Protein 5JNP (pdb70)

Radius of gyration: 18.2 Å; Cα contacts (8 Å, |Δi|>4): 96; chains: 2; bounding box: 48×37×48 Å

Nearest PDB structures (foldseek):
  5jnp-assembly1_A  TM=1.014E+00  e=9.992E-12  Oryza sativa Japonica Group
  8g2j-assembly1_D  TM=9.416E-01  e=2.778E-07  Populus tremula x P. tremuloides/Amanita muscaria mixed EST library
  6wlb-assembly1_B  TM=9.394E-01  e=7.219E-07  Populus tremula x Populus tremuloides
  7d5k-assembly1_A  TM=9.346E-01  e=1.087E-06  Gossypium hirsutum
  1zke-assembly2_F  TM=6.808E-01  e=4.106E+00  Helicobacter pylori 26695

B-factor: mean 86.03, std 19.47, range [50.65, 204.95]

Foldseek 3Di:
DDDPVLVVLVVVVCVLLVVLCVVFVQPPSDVVVRVVPPPPPPPPGDDPCNVVSVVCVVSVVVSVVVVVVVVVVPD/DDDPQLVVLVVVVCVLLVVLCVVFVQPPSDVVVRVVPPPPPPPPGDDPCNVVSVVCVVSVVVSVVVVVVVVVVPD

Organism: Oryza sativa subsp. japonica (NCBI:txid39947)

Sequence (150 aa):
ALTFDALAETSEFARKWVPFVKKYNIEPRAPEWYFSQKIDYLKDKVHPSFVKDRRAKREYEEFKVRINGLVAKAQALTFDALAETSEFARKWVPFVKKYNIEPRAPEWYFSQKIDYLKDKVHPSFVKDRRAKREYEEFKVRINGLVAKAQ

Solvent-accessible surface area: 10532 Å² total

Secondary structure (DSSP, 8-state):
---HHHHHHHHHHHHHHHHHHHHHT-SS--HHHHHH--S-TTTT---TTHHHHHH--HHHHHHHHHHHHHHTT--/---HHHHHHHHHHHHHHHHHHHHHT-SS-SHHHHHH--S-TTTT---TTHHHHHH--HHHHHHHHHHHHHHTT--

InterPro domains:
  IPR005150 Cellulose synthase [PF03552] (355-1075)
  IPR013083 Zinc finger, RING/FYVE/PHD-type [G3DSA:3.30.40.10] (2-93)
  IPR027934 Cellulose synthase, RING-type zinc finger [PF14569] (11-85)
  IPR029044 Nucleotide-diphospho-sugar transferases [G3DSA:3.90.550.10] (487-646)
  IPR029044 Nucleotide-diphospho-sugar transferases [SSF53448] (368-871)

Structure (mmCIF, N/CA/C/O backbone):
data_5JNP
#
_entry.id   5JNP
#
_cell.length_a   150.817
_cell.length_b   150.817
_cell.length_c   150.817
_cell.angle_alpha   90.000
_cell.angle_beta   90.000
_cell.angle_gamma   90.000
#
_symmetry.space_group_name_H-M   'F 2 3'
#
loop_
_entity.id
_entity.type
_entity.pdbx_description
1 polymer 'Probable cellulose synthase A catalytic subunit 8 [UDP-forming]'
2 non-polymer 'CITRATE ANION'
3 non-polymer GLYCEROL
4 non-polymer 'PHOSPHATE ION'
5 water water
#
loop_
_atom_site.group_PDB
_atom_site.id
_atom_site.type_symbol
_atom_site.label_atom_id
_atom_site.label_alt_id
_atom_site.label_comp_id
_atom_site.label_asym_id
_atom_site.label_entity_id
_atom_site.label_seq_id
_atom_site.pdbx_PDB_ins_code
_atom_site.Cartn_x
_atom_site.Cartn_y
_atom_site.Cartn_z
_atom_site.occupancy
_atom_site.B_iso_or_equiv
_atom_site.auth_seq_id
_atom_site.auth_comp_id
_atom_site.auth_asym_id
_atom_site.auth_atom_id
_atom_site.pdbx_PDB_model_num
ATOM 1 N N . ALA A 1 4 ? 29.474 58.098 78.566 1.00 116.02 399 ALA A N 1
ATOM 2 C CA . ALA A 1 4 ? 29.021 58.961 77.474 1.00 113.30 399 ALA A CA 1
ATOM 3 C C . ALA A 1 4 ? 29.947 60.160 77.262 1.00 126.01 399 ALA A C 1
ATOM 4 O O . ALA A 1 4 ? 29.572 61.152 76.623 1.00 112.21 399 ALA A O 1
ATOM 14 N N . LEU A 1 6 ? 32.350 60.641 75.338 1.00 125.38 401 LEU A N 1
ATOM 15 C CA . LEU A 1 6 ? 32.920 60.728 73.995 1.00 101.31 401 LEU A CA 1
ATOM 16 C C . LEU A 1 6 ? 32.646 62.155 73.533 1.00 105.26 401 LEU A C 1
ATOM 17 O O . LEU A 1 6 ? 31.494 62.580 73.397 1.00 111.57 401 LEU A O 1
ATOM 22 N N . THR A 1 7 ? 33.716 62.911 73.339 1.00 97.35 402 THR A N 1
ATOM 23 C CA . THR A 1 7 ? 33.673 64.240 72.764 1.00 76.13 402 THR A CA 1
ATOM 24 C C . THR A 1 7 ? 34.943 64.331 71.953 1.00 79.86 402 THR A C 1
ATOM 25 O O . THR A 1 7 ? 35.819 63.467 72.053 1.00 87.17 402 THR A O 1
ATOM 29 N N . PHE A 1 8 ? 35.062 65.383 71.152 1.00 71.28 403 PHE A N 1
ATOM 30 C CA . PHE A 1 8 ? 36.240 65.483 70.304 1.00 80.11 403 PHE A CA 1
ATOM 31 C C . PHE A 1 8 ? 37.510 65.529 71.142 1.00 78.18 403 PHE A C 1
ATOM 32 O O . PHE A 1 8 ? 38.509 64.885 70.804 1.00 82.05 403 PHE A O 1
ATOM 40 N N . ASP A 1 9 ? 37.486 66.257 72.256 1.00 91.11 404 ASP A N 1
ATOM 41 C CA . ASP A 1 9 ? 38.667 66.285 73.113 1.00 86.15 404 ASP A CA 1
ATOM 42 C C . ASP A 1 9 ? 38.865 64.949 73.829 1.00 82.18 404 ASP A C 1
ATOM 43 O O . ASP A 1 9 ? 39.983 64.421 73.844 1.00 71.75 404 ASP A O 1
ATOM 48 N N . ALA A 1 10 ? 37.789 64.367 74.387 1.00 65.48 405 ALA A N 1
ATOM 49 C CA . ALA A 1 10 ? 37.886 63.055 75.028 1.00 65.31 405 ALA A CA 1
ATOM 50 C C . ALA A 1 10 ? 38.407 61.984 74.080 1.00 81.49 405 ALA A C 1
ATOM 51 O O . ALA A 1 10 ? 39.175 61.105 74.490 1.00 78.88 405 ALA A O 1
ATOM 53 N N . LEU A 1 11 ? 37.984 62.021 72.817 1.00 81.21 406 LEU A N 1
ATOM 54 C CA . LEU A 1 11 ? 38.397 60.994 71.867 1.00 79.07 406 LEU A CA 1
ATOM 55 C C . LEU A 1 11 ? 39.862 61.142 71.504 1.00 79.36 406 LEU A C 1
ATOM 56 O O . LEU A 1 11 ? 40.608 60.155 71.438 1.00 69.71 406 LEU A O 1
ATOM 61 N N . ALA A 1 12 ? 40.275 62.368 71.199 1.00 76.53 407 ALA A N 1
ATOM 62 C CA . ALA A 1 12 ? 41.653 62.593 70.798 1.00 77.55 407 ALA A CA 1
ATOM 63 C C . ALA A 1 12 ? 42.609 62.281 71.942 1.00 80.53 407 ALA A C 1
ATOM 64 O O . ALA A 1 12 ? 43.710 61.769 71.707 1.00 69.73 407 ALA A O 1
ATOM 66 N N . GLU A 1 13 ? 42.206 62.583 73.189 1.00 69.08 408 GLU A N 1
ATOM 67 C CA . GLU A 1 13 ? 43.099 62.350 74.321 1.00 66.61 408 GLU A CA 1
ATOM 68 C C . GLU A 1 13 ? 43.215 60.864 74.600 1.00 73.74 408 GLU A C 1
ATOM 69 O O . GLU A 1 13 ? 44.334 60.335 74.725 1.00 74.66 408 GLU A O 1
ATOM 75 N N . THR A 1 14 ? 42.066 60.174 74.679 1.00 79.92 409 THR A N 1
ATOM 76 C CA . THR A 1 14 ? 42.068 58.722 74.810 1.00 72.26 409 THR A CA 1
ATOM 77 C C . THR A 1 14 ? 42.903 58.064 73.722 1.00 72.74 409 THR A C 1
ATOM 78 O O . THR A 1 14 ? 43.623 57.103 73.985 1.00 76.55 409 THR A O 1
ATOM 82 N N . SER A 1 15 ? 42.858 58.593 72.505 1.00 63.92 410 SER A N 1
ATOM 83 C CA . SER A 1 15 ? 43.621 57.985 71.421 1.00 70.55 410 SER A CA 1
ATOM 84 C C . SER A 1 15 ? 45.105 58.255 71.573 1.00 74.35 410 SER A C 1
ATOM 85 O O . SER A 1 15 ? 45.929 57.358 71.355 1.00 81.27 410 SER A O 1
ATOM 88 N N . GLU A 1 16 ? 45.474 59.497 71.898 1.00 72.87 411 GLU A N 1
ATOM 89 C CA . GLU A 1 16 ? 46.882 59.791 72.124 1.00 77.03 411 GLU A CA 1
ATOM 90 C C . GLU A 1 16 ? 47.431 58.952 73.271 1.00 69.22 411 GLU A C 1
ATOM 91 O O . GLU A 1 16 ? 48.563 58.466 73.195 1.00 69.78 411 GLU A O 1
ATOM 97 N N . PHE A 1 17 ? 46.636 58.722 74.313 1.00 53.44 412 PHE A N 1
ATOM 98 C CA . PHE A 1 17 ? 47.126 57.879 75.395 1.00 68.46 412 PHE A CA 1
ATOM 99 C C . PHE A 1 17 ? 47.203 56.425 74.959 1.00 78.51 412 PHE A C 1
ATOM 100 O O . PHE A 1 17 ? 48.236 55.765 75.157 1.00 71.78 412 PHE A O 1
ATOM 108 N N . ALA A 1 18 ? 46.122 55.898 74.357 1.00 62.19 413 ALA A N 1
ATOM 109 C CA . ALA A 1 18 ? 46.159 54.499 73.945 1.00 64.30 413 ALA A CA 1
ATOM 110 C C . ALA A 1 18 ? 47.329 54.236 73.011 1.00 65.04 413 ALA A C 1
ATOM 111 O O . ALA A 1 18 ? 47.913 53.150 73.061 1.00 80.72 413 ALA A O 1
ATOM 113 N N . ARG A 1 19 ? 47.741 55.229 72.215 1.00 58.98 414 ARG A N 1
ATOM 114 C CA . ARG A 1 19 ? 48.880 55.021 71.319 1.00 70.47 414 ARG A CA 1
ATOM 115 C C . ARG A 1 19 ? 50.223 54.925 72.051 1.00 79.73 414 ARG A C 1
ATOM 116 O O . ARG A 1 19 ? 51.219 54.529 71.432 1.00 71.37 414 ARG A O 1
ATOM 124 N N . LYS A 1 20 ? 50.287 55.305 73.333 1.00 75.41 415 LYS A N 1
ATOM 125 C CA . LYS A 1 20 ? 51.458 55.077 74.175 1.00 85.04 415 LYS A CA 1
ATOM 126 C C . LYS A 1 20 ? 51.326 53.801 74.994 1.00 73.49 415 LYS A C 1
ATOM 127 O O . LYS A 1 20 ? 52.266 52.998 75.062 1.00 66.55 415 LYS A O 1
ATOM 133 N N . TRP A 1 21 ? 50.148 53.607 75.599 1.00 68.03 416 TRP A N 1
ATOM 134 C CA . TRP A 1 21 ? 49.894 52.466 76.461 1.00 71.39 416 TRP A CA 1
ATOM 135 C C . TRP A 1 21 ? 49.949 51.154 75.689 1.00 84.47 416 TRP A C 1
ATOM 136 O O . TRP A 1 21 ? 50.571 50.185 76.149 1.00 72.03 416 TRP A O 1
ATOM 147 N N . VAL A 1 22 ? 49.284 51.099 74.526 1.00 77.95 417 VAL A N 1
ATOM 148 C CA . VAL A 1 22 ? 49.188 49.837 73.782 1.00 77.72 417 VAL A CA 1
ATOM 149 C C . VAL A 1 22 ? 50.556 49.294 73.393 1.00 70.29 417 VAL A C 1
ATOM 150 O O . VAL A 1 22 ? 50.859 48.141 73.742 1.00 70.12 417 VAL A O 1
ATOM 154 N N . PRO A 1 23 ? 51.433 50.049 72.718 1.00 68.64 418 PRO A N 1
ATOM 155 C CA . PRO A 1 23 ? 52.805 49.543 72.516 1.00 70.43 418 PRO A CA 1
ATOM 156 C C . PRO A 1 23 ? 53.447 49.113 73.832 1.00 82.47 418 PRO A C 1
ATOM 157 O O . PRO A 1 23 ? 54.003 48.008 73.917 1.00 78.34 418 PRO A O 1
ATOM 161 N N . PHE A 1 24 ? 53.350 49.953 74.873 1.00 80.03 419 PHE A N 1
ATOM 162 C CA . PHE A 1 24 ? 53.973 49.641 76.158 1.00 77.06 419 PHE A CA 1
ATOM 163 C C . PHE A 1 24 ? 53.572 48.262 76.673 1.00 75.83 419 PHE A C 1
ATOM 164 O O . PHE A 1 24 ? 54.434 47.448 77.042 1.00 69.38 419 PHE A O 1
ATOM 172 N N . VAL A 1 25 ? 52.265 47.984 76.680 1.00 65.55 420 VAL A N 1
ATOM 173 C CA . VAL A 1 25 ? 51.744 46.696 77.125 1.00 73.97 420 VAL A CA 1
ATOM 174 C C . VAL A 1 25 ? 52.348 45.555 76.306 1.00 84.01 420 VAL A C 1
ATOM 175 O O . VAL A 1 25 ? 52.874 44.586 76.863 1.00 75.58 420 VAL A O 1
ATOM 179 N N . LYS A 1 26 ? 52.338 45.675 74.973 1.00 74.76 421 LYS A N 1
ATOM 180 C CA . LYS A 1 26 ? 52.904 44.613 74.141 1.00 77.62 421 LYS A CA 1
ATOM 181 C C . LYS A 1 26 ? 54.393 44.407 74.418 1.00 78.87 421 LYS A C 1
ATOM 182 O O . LYS A 1 26 ? 54.856 43.270 74.552 1.00 88.03 421 LYS A O 1
ATOM 188 N N . LYS A 1 27 ? 55.158 45.492 74.509 1.00 75.36 422 LYS A N 1
ATOM 189 C CA . LYS A 1 27 ? 56.607 45.363 74.618 1.00 71.48 422 LYS A CA 1
ATOM 190 C C . LYS A 1 27 ? 57.006 44.630 75.892 1.00 79.56 422 LYS A C 1
ATOM 191 O O . LYS A 1 27 ? 57.908 43.793 75.868 1.00 77.57 422 LYS A O 1
ATOM 197 N N . TYR A 1 28 ? 56.356 44.930 77.013 1.00 82.69 423 TYR A N 1
ATOM 198 C CA . TYR A 1 28 ? 56.732 44.345 78.293 1.00 74.07 423 TYR A CA 1
ATOM 199 C C . TYR A 1 28 ? 55.719 43.332 78.801 1.00 81.54 423 TYR A C 1
ATOM 200 O O . TYR A 1 28 ? 55.805 42.906 79.963 1.00 87.26 423 TYR A O 1
ATOM 209 N N . ASN A 1 29 ? 54.774 42.932 77.956 1.00 81.00 424 ASN A N 1
ATOM 210 C CA . ASN A 1 29 ? 53.813 41.887 78.285 1.00 81.60 424 ASN A CA 1
ATOM 211 C C . ASN A 1 29 ? 53.171 42.171 79.646 1.00 80.35 424 ASN A C 1
ATOM 212 O O . ASN A 1 29 ? 53.169 41.350 80.565 1.00 88.42 424 ASN A O 1
ATOM 217 N N . ILE A 1 30 ? 52.607 43.378 79.747 1.00 73.04 425 ILE A N 1
ATOM 218 C CA . ILE A 1 30 ? 52.021 43.874 80.985 1.00 84.14 425 ILE A CA 1
ATOM 219 C C . ILE A 1 30 ? 50.735 43.121 81.303 1.00 81.95 425 ILE A C 1
ATOM 220 O O . ILE A 1 30 ? 49.900 42.875 80.428 1.00 84.95 425 ILE A O 1
ATOM 225 N N . GLU A 1 31 ? 50.574 42.766 82.571 1.00 85.64 426 GLU A N 1
ATOM 226 C CA . GLU A 1 31 ? 49.430 42.022 83.077 1.00 77.64 426 GLU A CA 1
ATOM 227 C C . GLU A 1 31 ? 48.970 42.714 84.377 1.00 81.80 426 GLU A C 1
ATOM 228 O O . GLU A 1 31 ? 49.791 43.040 85.230 1.00 80.93 426 GLU A O 1
ATOM 234 N N . PRO A 1 32 ? 47.669 43.031 84.501 1.00 83.81 427 PRO A N 1
ATOM 235 C CA . PRO A 1 32 ? 46.702 43.025 83.399 1.00 92.26 427 PRO A CA 1
ATOM 236 C C . PRO A 1 32 ? 46.895 44.209 82.465 1.00 87.12 427 PRO A C 1
ATOM 237 O O . PRO A 1 32 ? 47.682 45.109 82.764 1.00 86.90 427 PRO A O 1
ATOM 241 N N . ARG A 1 33 ? 46.168 44.211 81.352 1.00 82.18 428 ARG A N 1
ATOM 242 C CA . ARG A 1 33 ? 46.344 45.246 80.348 1.00 77.18 428 ARG A CA 1
ATOM 243 C C . ARG A 1 33 ? 45.610 46.558 80.681 1.00 81.55 428 ARG A C 1
ATOM 244 O O . ARG A 1 33 ? 45.948 47.597 80.102 1.00 83.02 428 ARG A O 1
ATOM 252 N N . ALA A 1 34 ? 44.657 46.565 81.619 1.00 68.30 429 ALA A N 1
ATOM 253 C CA . ALA A 1 34 ? 43.936 47.805 81.919 1.00 69.51 429 ALA A CA 1
ATOM 254 C C . ALA A 1 34 ? 44.793 48.704 82.806 1.00 88.56 429 ALA A C 1
ATOM 255 O O . ALA A 1 34 ? 45.244 48.264 83.870 1.00 85.33 429 ALA A O 1
ATOM 257 N N . PRO A 1 35 ? 45.019 49.968 82.423 1.00 85.97 430 PRO A N 1
ATOM 258 C CA . PRO A 1 35 ? 46.048 50.761 83.126 1.00 74.34 430 PRO A CA 1
ATOM 259 C C . PRO A 1 35 ? 45.660 51.116 84.544 1.00 87.46 430 PRO A C 1
ATOM 260 O O . PRO A 1 35 ? 46.532 51.187 85.419 1.00 90.43 430 PRO A O 1
ATOM 264 N N . GLU A 1 36 ? 44.373 51.335 84.806 1.00 87.97 431 GLU A N 1
ATOM 265 C CA . GLU A 1 36 ? 43.957 51.613 86.174 1.00 85.41 431 GLU A CA 1
ATOM 266 C C . GLU A 1 36 ? 44.245 50.426 87.082 1.00 93.74 431 GLU A C 1
ATOM 267 O O . GLU A 1 36 ? 44.866 50.584 88.136 1.00 96.86 431 GLU A O 1
ATOM 273 N N . TRP A 1 37 ? 43.799 49.221 86.689 1.00 89.46 432 TRP A N 1
ATOM 274 C CA . TRP A 1 37 ? 44.021 48.036 87.520 1.00 87.51 432 TRP A CA 1
ATOM 275 C C . TRP A 1 37 ? 45.512 47.734 87.679 1.00 94.03 432 TRP A C 1
ATOM 276 O O . TRP A 1 37 ? 45.947 47.357 88.771 1.00 94.87 432 TRP A O 1
ATOM 287 N N . TYR A 1 38 ? 46.307 47.939 86.624 1.00 82.58 433 TYR A N 1
ATOM 288 C CA . TYR A 1 38 ? 47.735 47.621 86.666 1.00 84.08 433 TYR A CA 1
ATOM 289 C C . TYR A 1 38 ? 48.491 48.482 87.682 1.00 94.20 433 TYR A C 1
ATOM 290 O O . TYR A 1 38 ? 49.174 47.958 88.573 1.00 96.24 433 TYR A O 1
ATOM 299 N N . PHE A 1 39 ? 48.422 49.812 87.542 1.00 81.29 434 PHE A N 1
ATOM 300 C CA . PHE A 1 39 ? 49.167 50.660 88.472 1.00 87.15 434 PHE A CA 1
ATOM 301 C C . PHE A 1 39 ? 48.601 50.574 89.886 1.00 95.44 434 PHE A C 1
ATOM 302 O O . PHE A 1 39 ? 49.350 50.724 90.859 1.00 102.20 434 PHE A O 1
ATOM 310 N N . SER A 1 40 ? 47.307 50.266 90.023 1.00 97.79 435 SER A N 1
ATOM 311 C CA . SER A 1 40 ? 46.696 50.188 91.347 1.00 104.58 435 SER A CA 1
ATOM 312 C C . SER A 1 40 ? 47.035 48.901 92.081 1.00 108.80 435 SER A C 1
ATOM 313 O O . SER A 1 40 ? 47.107 48.886 93.317 1.00 106.37 435 SER A O 1
ATOM 316 N N . GLN A 1 41 ? 47.250 47.811 91.346 1.00 112.59 436 GLN A N 1
ATOM 317 C CA . GLN A 1 41 ? 47.749 46.603 91.981 1.00 103.36 436 GLN A CA 1
ATOM 318 C C . GLN A 1 41 ? 49.213 46.899 92.299 1.00 117.97 436 GLN A C 1
ATOM 319 O O . GLN A 1 41 ? 50.080 46.981 91.421 1.00 115.93 436 GLN A O 1
ATOM 325 N N . LYS A 1 42 ? 49.471 47.185 93.569 1.00 123.80 437 LYS A N 1
ATOM 326 C CA . LYS A 1 42 ? 50.826 47.413 94.023 1.00 123.54 437 LYS A CA 1
ATOM 327 C C . LYS A 1 42 ? 51.493 46.103 94.445 1.00 135.60 437 LYS A C 1
ATOM 328 O O . LYS A 1 42 ? 52.484 46.136 95.186 1.00 140.12 437 LYS A O 1
ATOM 334 N N . ILE A 1 43 ? 50.965 44.961 93.971 1.00 131.82 438 ILE A N 1
ATOM 335 C CA . ILE A 1 43 ? 51.652 43.671 94.007 1.00 124.17 438 ILE A CA 1
ATOM 336 C C . ILE A 1 43 ? 52.964 43.962 93.289 1.00 132.90 438 ILE A C 1
ATOM 337 O O . ILE A 1 43 ? 52.956 44.454 92.154 1.00 134.90 438 ILE A O 1
ATOM 342 N N . ASP A 1 44 ? 54.096 43.658 93.923 1.00 134.51 439 ASP A N 1
ATOM 343 C CA . ASP A 1 44 ? 55.381 44.163 93.450 1.00 139.36 439 ASP A CA 1
ATOM 344 C C . ASP A 1 44 ? 55.701 43.514 92.103 1.00 124.35 439 ASP A C 1
ATOM 345 O O . ASP A 1 44 ? 55.951 42.311 91.978 1.00 113.71 439 ASP A O 1
ATOM 350 N N . TYR A 1 45 ? 55.687 44.396 91.102 1.00 107.55 440 TYR A N 1
ATOM 351 C CA . TYR A 1 45 ? 55.597 44.287 89.650 1.00 99.83 440 TYR A CA 1
ATOM 352 C C . TYR A 1 45 ? 56.908 44.073 88.935 1.00 101.34 440 TYR A C 1
ATOM 353 O O . TYR A 1 45 ? 56.971 44.334 87.722 1.00 85.16 440 TYR A O 1
ATOM 362 N N . LEU A 1 46 ? 57.988 43.724 89.607 1.00 100.73 441 LEU A N 1
ATOM 363 C CA . LEU A 1 46 ? 59.226 43.524 88.856 1.00 83.23 441 LEU A CA 1
ATOM 364 C C . LEU A 1 46 ? 59.442 42.076 88.451 1.00 83.14 441 LEU A C 1
ATOM 365 O O . LEU A 1 46 ? 60.293 41.817 87.601 1.00 86.81 441 LEU A O 1
ATOM 370 N N . LYS A 1 47 ? 58.674 41.143 89.018 1.00 89.05 442 LYS A N 1
ATOM 371 C CA . LYS A 1 47 ? 58.863 39.731 88.720 1.00 97.04 442 LYS A CA 1
ATOM 372 C C . LYS A 1 47 ? 58.766 39.495 87.220 1.00 96.69 442 LYS A C 1
ATOM 373 O O . LYS A 1 47 ? 57.882 40.036 86.548 1.00 95.52 442 LYS A O 1
ATOM 379 N N . ASP A 1 48 ? 59.713 38.726 86.698 1.00 103.88 443 ASP A N 1
ATOM 380 C CA . ASP A 1 48 ? 59.711 38.237 85.330 1.00 94.34 443 ASP A CA 1
ATOM 381 C C . ASP A 1 48 ? 59.903 39.344 84.301 1.00 95.13 443 ASP A C 1
ATOM 382 O O . ASP A 1 48 ? 59.690 39.099 83.108 1.00 102.97 443 ASP A O 1
ATOM 387 N N . LYS A 1 49 ? 60.303 40.552 84.703 1.00 87.94 444 LYS A N 1
ATOM 388 C CA . LYS A 1 49 ? 60.634 41.593 83.733 1.00 86.31 444 LYS A CA 1
ATOM 389 C C . LYS A 1 49 ? 62.150 41.684 83.597 1.00 80.20 444 LYS A C 1
ATOM 390 O O . LYS A 1 49 ? 62.867 41.751 84.602 1.00 85.52 444 LYS A O 1
ATOM 396 N N . VAL A 1 50 ? 62.631 41.678 82.354 1.00 65.38 445 VAL A N 1
ATOM 397 C CA . VAL A 1 50 ? 64.053 41.496 82.084 1.00 68.46 445 VAL A CA 1
ATOM 398 C C . VAL A 1 50 ? 64.590 42.592 81.179 1.00 78.99 445 VAL A C 1
ATOM 399 O O . VAL A 1 50 ? 65.806 42.733 80.997 1.00 72.22 445 VAL A O 1
ATOM 403 N N . HIS A 1 51 ? 63.696 43.357 80.589 1.00 70.76 446 HIS A N 1
ATOM 404 C CA . HIS A 1 51 ? 64.223 44.304 79.618 1.00 71.90 446 HIS A CA 1
ATOM 405 C C . HIS A 1 51 ? 64.847 45.500 80.343 1.00 74.81 446 HIS A C 1
ATOM 406 O O . HIS A 1 51 ? 64.309 45.969 81.351 1.00 73.27 446 HIS A O 1
ATOM 413 N N . PRO A 1 52 ? 66.001 45.983 79.870 1.00 74.23 447 PRO A N 1
ATOM 414 C CA . PRO A 1 52 ? 66.702 47.082 80.559 1.00 79.37 447 PRO A CA 1
ATOM 415 C C . PRO A 1 52 ? 66.035 48.448 80.449 1.00 85.04 447 PRO A C 1
ATOM 416 O O . PRO A 1 52 ? 66.405 49.356 81.208 1.00 84.63 447 PRO A O 1
ATOM 420 N N . SER A 1 53 ? 65.107 48.657 79.523 1.00 81.36 448 SER A N 1
ATOM 421 C CA . SER A 1 53 ? 64.429 49.938 79.452 1.00 75.46 448 SER A CA 1
ATOM 422 C C . SER A 1 53 ? 63.157 49.962 80.281 1.00 74.81 448 SER A C 1
ATOM 423 O O . SER A 1 53 ? 62.480 50.990 80.321 1.00 82.32 448 SER A O 1
ATOM 426 N N . PHE A 1 54 ? 62.852 48.874 80.992 1.00 63.90 449 PHE A N 1
ATOM 427 C CA . PHE A 1 54 ? 61.536 48.744 81.600 1.00 72.36 449 PHE A CA 1
ATOM 428 C C . PHE A 1 54 ? 61.330 49.723 82.743 1.00 76.09 449 PHE A C 1
ATOM 429 O O . PHE A 1 54 ? 60.270 50.357 82.839 1.00 80.19 449 PHE A O 1
ATOM 437 N N . VAL A 1 55 ? 62.307 49.838 83.646 1.00 72.03 450 VAL A N 1
ATOM 438 C CA . VAL A 1 55 ? 62.070 50.637 84.846 1.00 76.63 450 VAL A CA 1
ATOM 439 C C . VAL A 1 55 ? 61.858 52.089 84.466 1.00 59.71 450 VAL A C 1
ATOM 440 O O . VAL A 1 55 ? 60.909 52.735 84.918 1.00 68.92 450 VAL A O 1
ATOM 444 N N . LYS A 1 56 ? 62.718 52.609 83.610 1.00 66.49 451 LYS A N 1
ATOM 445 C CA . LYS A 1 56 ? 62.566 53.973 83.135 1.00 71.02 451 LYS A CA 1
ATOM 446 C C . LYS A 1 56 ? 61.252 54.151 82.373 1.00 86.19 451 LYS A C 1
ATOM 447 O O . LYS A 1 56 ? 60.535 55.141 82.587 1.00 73.21 451 LYS A O 1
ATOM 453 N N . ASP A 1 57 ? 60.909 53.200 81.488 1.00 78.32 452 ASP A N 1
ATOM 454 C CA . ASP A 1 57 ? 59.691 53.358 80.701 1.00 67.60 452 ASP A CA 1
ATOM 455 C C . ASP A 1 57 ? 58.454 53.238 81.570 1.00 68.16 452 ASP A C 1
ATOM 456 O O . ASP A 1 57 ? 57.482 53.974 81.360 1.00 69.85 452 ASP A O 1
ATOM 461 N N . ARG A 1 58 ? 58.469 52.350 82.559 1.00 69.72 453 ARG A N 1
ATOM 462 C CA . ARG A 1 58 ? 57.303 52.257 83.420 1.00 68.33 453 ARG A CA 1
ATOM 463 C C . ARG A 1 58 ? 57.102 53.536 84.218 1.00 72.49 453 ARG A C 1
ATOM 464 O O . ARG A 1 58 ? 55.964 53.919 84.498 1.00 71.02 453 ARG A O 1
ATOM 472 N N . ARG A 1 59 ? 58.181 54.214 84.598 1.00 71.29 454 ARG A N 1
ATOM 473 C CA . ARG A 1 59 ? 58.013 55.414 85.411 1.00 73.47 454 ARG A CA 1
ATOM 474 C C . ARG A 1 59 ? 57.468 56.562 84.574 1.00 69.23 454 ARG A C 1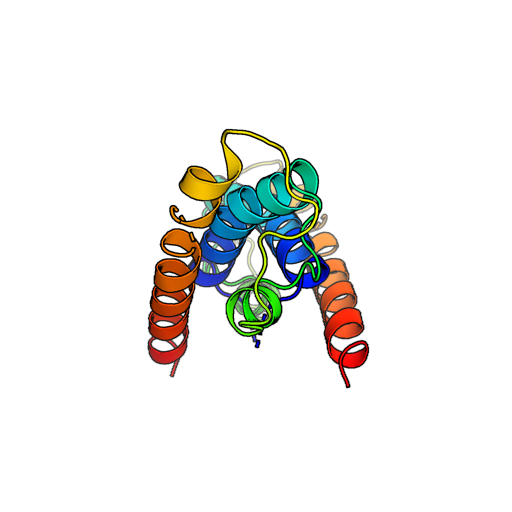
ATOM 475 O O . ARG A 1 59 ? 56.540 57.258 85.007 1.00 71.04 454 ARG A O 1
ATOM 483 N N . ALA A 1 60 ? 58.040 56.779 83.381 1.00 55.76 455 ALA A N 1
ATOM 484 C CA . ALA A 1 60 ? 57.437 57.691 82.409 1.00 71.12 455 ALA A CA 1
ATOM 485 C C 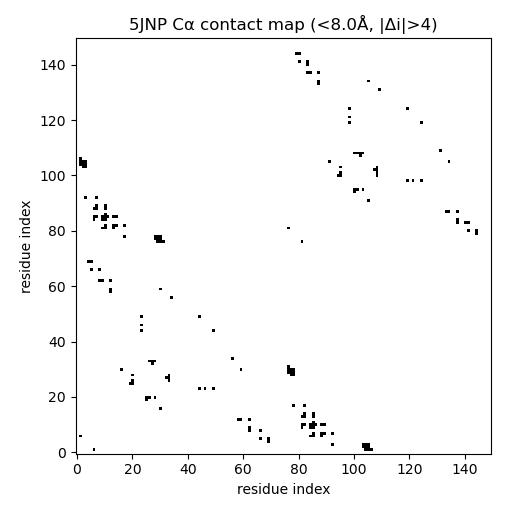. ALA A 1 60 ? 55.963 57.361 82.162 1.00 67.75 455 ALA A C 1
ATOM 486 O O . ALA A 1 60 ? 55.109 58.256 82.179 1.00 75.91 455 ALA A O 1
ATOM 496 N N . LYS A 1 62 ? 53.727 55.778 83.948 1.00 72.19 457 LYS 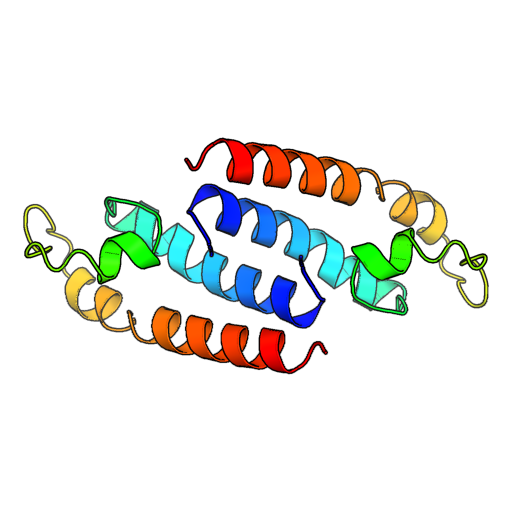A N 1
ATOM 497 C CA . LYS A 1 62 ? 52.855 56.104 85.075 1.00 64.76 457 LYS A CA 1
ATOM 498 C C . LYS A 1 62 ? 52.545 57.601 85.104 1.00 67.69 457 LYS A C 1
ATOM 499 O O . LYS A 1 62 ? 51.410 58.011 85.370 1.00 69.07 457 LYS A O 1
ATOM 505 N N . ARG A 1 63 ? 53.542 58.431 84.817 1.00 77.30 458 ARG A N 1
ATOM 506 C CA . ARG A 1 63 ? 53.302 59.866 84.763 1.00 74.69 458 ARG A CA 1
ATOM 507 C C . ARG A 1 63 ? 52.359 60.222 83.618 1.00 72.82 458 ARG A C 1
ATOM 508 O O . ARG A 1 63 ? 51.426 61.007 83.814 1.00 72.67 458 ARG A O 1
ATOM 516 N N . GLU A 1 64 ? 52.537 59.604 82.435 1.00 78.37 459 GLU A N 1
ATOM 517 C CA . GLU A 1 64 ? 51.614 59.870 81.325 1.00 69.08 459 GLU A CA 1
ATOM 518 C C . GLU A 1 64 ? 50.192 59.425 81.652 1.00 62.54 459 GLU A C 1
ATOM 519 O O . GLU A 1 64 ? 49.224 60.119 81.325 1.00 81.30 459 GLU A O 1
ATOM 525 N N . TYR A 1 65 ? 50.038 58.275 82.295 1.00 58.82 460 TYR A N 1
ATOM 526 C CA . TYR A 1 65 ? 48.702 57.838 82.660 1.00 59.73 460 TYR A CA 1
ATOM 527 C C . TYR A 1 65 ? 48.063 58.797 83.645 1.00 78.47 460 TYR A C 1
ATOM 528 O O . TYR A 1 65 ? 46.890 59.171 83.497 1.00 72.32 460 TYR A O 1
ATOM 537 N N . GLU A 1 66 ? 48.818 59.172 84.686 1.00 78.35 461 GLU A N 1
ATOM 538 C CA . GLU A 1 66 ? 48.259 60.013 85.736 1.00 75.79 461 GLU A CA 1
ATOM 539 C C . GLU A 1 66 ? 47.821 61.355 85.173 1.00 66.30 461 GLU A C 1
ATOM 540 O O . GLU A 1 66 ? 46.762 61.879 85.541 1.00 67.07 461 GLU A O 1
ATOM 546 N N . GLU A 1 67 ? 48.613 61.913 84.258 1.00 69.13 462 GLU A N 1
ATOM 547 C CA . GLU A 1 67 ? 48.256 63.183 83.651 1.00 66.60 462 GLU A CA 1
ATOM 548 C C . GLU A 1 67 ? 47.074 63.028 82.716 1.00 75.49 462 GLU A C 1
ATOM 549 O O . GLU A 1 67 ? 46.213 63.913 82.650 1.00 84.58 462 GLU A O 1
ATOM 555 N N . PHE A 1 68 ? 47.012 61.906 81.999 1.00 75.50 463 PHE A N 1
ATOM 556 C CA . PHE A 1 68 ? 45.862 61.623 81.155 1.00 78.44 463 PHE A CA 1
ATOM 557 C C . PHE A 1 68 ? 44.586 61.566 81.980 1.00 76.04 463 PHE A C 1
ATOM 558 O O . PHE A 1 68 ? 43.585 62.213 81.650 1.00 75.93 463 PHE A O 1
ATOM 566 N N . LYS A 1 69 ? 44.625 60.836 83.088 1.00 76.33 464 LYS A N 1
ATOM 567 C CA . LYS A 1 69 ? 43.474 60.713 83.969 1.00 71.90 464 LYS A CA 1
ATOM 568 C C . LYS A 1 69 ? 42.989 62.077 84.468 1.00 84.37 464 LYS A C 1
ATOM 569 O O . LYS A 1 69 ? 41.785 62.275 84.666 1.00 80.22 464 LYS A O 1
ATOM 575 N N . VAL A 1 70 ? 43.908 63.025 84.678 1.00 75.61 465 VAL A N 1
ATOM 576 C CA . VAL A 1 70 ? 43.520 64.367 85.097 1.00 78.55 465 VAL A CA 1
ATOM 577 C C . VAL A 1 70 ? 42.881 65.136 83.946 1.00 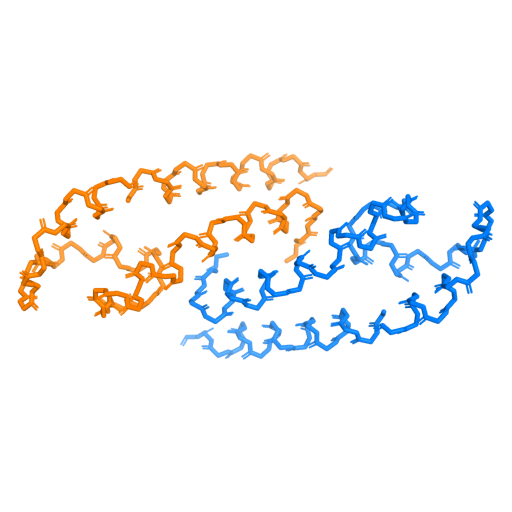81.70 465 VAL A C 1
ATOM 578 O O . VAL A 1 70 ? 41.863 65.818 84.140 1.00 74.78 465 VAL A O 1
ATOM 582 N N . ARG A 1 71 ? 43.476 65.072 82.745 1.00 79.29 466 ARG A N 1
ATOM 583 C CA . ARG A 1 71 ? 42.891 65.762 81.598 1.00 77.23 466 ARG A CA 1
ATOM 584 C C . ARG A 1 71 ? 41.486 65.261 81.322 1.00 71.86 466 ARG A C 1
ATOM 585 O O . ARG A 1 71 ? 40.599 66.038 80.961 1.00 91.37 466 ARG A O 1
ATOM 593 N N . ILE A 1 72 ? 41.259 63.971 81.518 1.00 73.29 467 ILE A N 1
ATOM 594 C CA . ILE A 1 72 ? 39.922 63.429 81.358 1.00 78.09 467 ILE A CA 1
ATOM 595 C C . ILE A 1 72 ? 39.002 63.977 82.435 1.00 86.21 467 ILE A C 1
ATOM 596 O O . ILE A 1 72 ? 37.881 64.408 82.143 1.00 90.91 467 ILE A O 1
ATOM 601 N N . ASN A 1 73 ? 39.461 63.993 83.693 1.00 83.40 468 ASN A N 1
ATOM 602 C CA . ASN A 1 73 ? 38.634 64.556 84.759 1.00 81.40 468 ASN A CA 1
ATOM 603 C C . ASN A 1 73 ? 38.179 65.971 84.411 1.00 86.62 468 ASN A C 1
ATOM 604 O O . ASN A 1 73 ? 37.009 66.322 84.609 1.00 89.73 468 ASN A O 1
ATOM 609 N N . GLY A 1 74 ? 39.076 66.778 83.847 1.00 77.67 469 GLY A N 1
ATOM 610 C CA . GLY A 1 74 ? 38.752 68.131 83.444 1.00 84.09 469 GLY A CA 1
ATOM 611 C C . GLY A 1 74 ? 37.883 68.233 82.209 1.00 96.76 469 GLY A C 1
ATOM 612 O O . GLY A 1 74 ? 37.351 69.315 81.940 1.00 98.95 469 GLY A O 1
ATOM 613 N N . LEU A 1 75 ? 37.741 67.148 81.446 1.00 97.13 470 LEU A N 1
ATOM 614 C CA . LEU A 1 75 ? 36.759 67.114 80.365 1.00 97.28 470 LEU A CA 1
ATOM 615 C C . LEU A 1 75 ? 35.388 66.661 80.845 1.00 92.50 470 LEU A C 1
ATOM 616 O O . LEU A 1 75 ? 34.376 67.109 80.294 1.00 98.82 470 LEU A O 1
ATOM 621 N N . VAL A 1 76 ? 35.328 65.792 81.860 1.00 90.74 471 VAL A N 1
ATOM 622 C CA . VAL A 1 76 ? 34.042 65.434 82.454 1.00 99.48 471 VAL A CA 1
ATOM 623 C C . VAL A 1 76 ? 33.414 66.642 83.138 1.00 103.68 471 VAL A C 1
ATOM 624 O O . VAL A 1 76 ? 32.224 66.928 82.965 1.00 114.07 471 VAL A O 1
ATOM 628 N N . ALA A 1 77 ? 34.200 67.361 83.939 1.00 104.69 472 ALA A N 1
ATOM 629 C CA . ALA A 1 77 ? 33.670 68.541 84.606 1.00 108.20 472 ALA A CA 1
ATOM 630 C C . ALA A 1 77 ? 33.366 69.695 83.656 1.00 110.56 472 ALA A C 1
ATOM 631 O O . ALA A 1 77 ? 32.631 70.611 84.037 1.00 118.90 472 ALA A O 1
ATOM 633 N N . LYS A 1 78 ? 33.909 69.676 82.429 1.00 110.34 473 LYS A N 1
ATOM 634 C CA . LYS A 1 78 ? 33.593 70.673 81.407 1.00 104.18 473 LYS A CA 1
ATOM 635 C C . LYS A 1 78 ? 32.458 70.183 80.515 1.00 116.65 473 LYS A C 1
ATOM 636 O O . LYS A 1 78 ? 32.389 70.551 79.332 1.00 116.40 473 LYS A O 1
ATOM 642 N N . ALA A 1 79 ? 31.577 69.341 81.050 1.00 117.12 474 ALA A N 1
ATOM 643 C CA . ALA A 1 79 ? 30.377 68.882 80.355 1.00 111.95 474 ALA A CA 1
ATOM 644 C C . ALA A 1 79 ? 29.348 68.878 81.485 1.00 113.79 474 ALA A C 1
ATOM 645 O O . ALA A 1 79 ? 29.382 68.012 82.366 1.00 112.87 474 ALA A O 1
ATOM 647 N N . GLN A 1 80 ? 28.462 69.872 81.472 1.00 123.66 475 GLN A N 1
ATOM 648 C CA . GLN A 1 80 ? 27.387 69.995 82.459 1.00 129.02 475 GLN A CA 1
ATOM 649 C C . GLN A 1 80 ? 26.184 70.700 81.817 1.00 131.51 475 GLN A C 1
ATOM 650 O O . GLN A 1 80 ? 26.129 71.931 81.731 1.00 121.42 475 GLN A O 1
ATOM 656 N N . ALA B 1 4 ? 35.259 55.344 83.458 1.00 111.72 399 ALA B N 1
ATOM 657 C CA . ALA B 1 4 ? 35.605 54.122 84.188 1.00 110.44 399 ALA B CA 1
ATOM 658 C C . ALA B 1 4 ? 35.804 52.931 83.246 1.00 123.51 399 ALA B C 1
ATOM 659 O O . ALA B 1 4 ? 36.443 51.933 83.616 1.00 111.46 399 ALA B O 1
ATOM 669 N N . LEU B 1 6 ? 37.720 52.427 80.804 1.00 124.52 401 LEU B N 1
ATOM 670 C CA . LEU B 1 6 ? 39.058 52.331 80.221 1.00 101.13 401 LEU B CA 1
ATOM 671 C C . LEU B 1 6 ? 39.528 50.907 80.492 1.00 105.33 401 LEU B C 1
ATOM 672 O O . LEU B 1 6 ? 39.706 50.496 81.642 1.00 112.23 401 LEU B O 1
ATOM 677 N N . THR B 1 7 ? 39.688 50.137 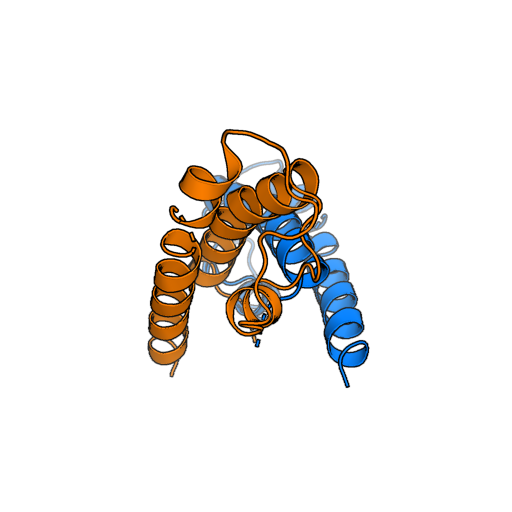79.426 1.00 93.13 402 THR B N 1
ATOM 678 C CA . THR B 1 7 ? 40.287 48.818 79.472 1.00 77.27 402 THR B CA 1
ATOM 679 C C . THR B 1 7 ? 41.127 48.752 78.218 1.00 78.12 402 THR B C 1
ATOM 680 O O . THR B 1 7 ? 41.043 49.633 77.360 1.00 85.57 402 THR B O 1
ATOM 684 N N . PHE B 1 8 ? 41.939 47.706 78.092 1.00 69.01 403 PHE B N 1
ATOM 685 C CA . PHE B 1 8 ? 42.786 47.624 76.911 1.00 79.00 403 PHE B CA 1
ATOM 686 C C . PHE B 1 8 ? 41.952 47.594 75.634 1.00 78.09 403 PHE B C 1
ATOM 687 O O . PHE B 1 8 ? 42.281 48.271 74.657 1.00 83.14 403 PHE B O 1
ATOM 695 N N . ASP B 1 9 ? 40.855 46.833 75.627 1.00 86.37 404 ASP B N 1
ATOM 696 C CA . ASP B 1 9 ? 39.998 46.816 74.444 1.00 84.53 404 ASP B CA 1
ATOM 697 C C . ASP B 1 9 ? 39.293 48.160 74.247 1.00 82.74 404 ASP B C 1
ATOM 698 O O . ASP B 1 9 ? 39.294 48.697 73.134 1.00 73.56 404 ASP B O 1
ATOM 703 N N . ALA B 1 10 ? 38.720 48.730 75.325 1.00 60.43 405 ALA B N 1
ATOM 704 C CA . ALA B 1 10 ? 38.085 50.045 75.250 1.00 65.47 405 ALA B CA 1
ATOM 705 C C . ALA B 1 10 ? 39.032 51.115 74.727 1.00 82.88 405 ALA B C 1
ATOM 706 O O . ALA B 1 10 ? 38.625 51.988 73.948 1.00 76.98 405 ALA B O 1
ATOM 708 N N . LEU B 1 11 ? 40.295 51.084 75.164 1.00 78.08 406 LEU B N 1
ATOM 709 C CA . LEU B 1 11 ? 41.245 52.109 74.745 1.00 76.57 406 LEU B CA 1
ATOM 710 C C . LEU B 1 11 ? 41.603 51.956 73.281 1.00 78.98 406 LEU B C 1
ATOM 711 O O . LEU B 1 11 ? 41.657 52.940 72.531 1.00 68.86 406 LEU B O 1
ATOM 716 N N . ALA B 1 12 ? 41.908 50.730 72.864 1.00 78.37 407 ALA B N 1
ATOM 717 C CA . ALA B 1 12 ? 42.341 50.540 71.489 1.00 76.19 407 ALA B CA 1
ATOM 718 C C . ALA B 1 12 ? 41.199 50.812 70.519 1.00 77.46 407 ALA B C 1
ATOM 719 O O . ALA B 1 12 ? 41.433 51.318 69.415 1.00 68.64 407 ALA B O 1
ATOM 721 N N . GLU B 1 13 ? 39.957 50.491 70.918 1.00 71.03 408 GLU B N 1
ATOM 722 C CA . GLU B 1 13 ? 38.824 50.722 70.027 1.00 66.80 408 GLU B CA 1
ATOM 723 C C . GLU B 1 13 ? 38.549 52.209 69.901 1.00 70.99 408 GLU B C 1
ATOM 724 O O . GLU B 1 13 ? 38.454 52.736 68.779 1.00 74.24 408 GLU B O 1
ATOM 730 N N . THR B 1 14 ? 38.432 52.904 71.046 1.00 80.35 409 THR B N 1
ATOM 731 C CA . THR B 1 14 ? 38.339 54.360 71.034 1.00 69.40 409 THR B CA 1
ATOM 732 C C . THR B 1 14 ? 39.447 54.987 70.208 1.00 72.07 409 THR B C 1
ATOM 733 O O . THR B 1 14 ? 39.194 55.892 69.412 1.00 69.78 409 THR B O 1
ATOM 737 N N . SER B 1 15 ? 40.678 54.512 70.358 1.00 65.19 410 SER B N 1
ATOM 738 C CA . SER B 1 15 ? 41.752 55.091 69.558 1.00 70.67 410 SER B CA 1
ATOM 739 C C . SER B 1 15 ? 41.521 54.843 68.080 1.00 67.78 410 SER B C 1
ATOM 740 O O . SER B 1 15 ? 41.707 55.750 67.259 1.00 82.42 410 SER B O 1
ATOM 743 N N . GLU B 1 16 ? 41.141 53.613 67.713 1.00 69.09 411 GLU B N 1
ATOM 744 C CA . GLU B 1 16 ? 40.930 53.313 66.302 1.00 72.67 411 GLU B CA 1
ATOM 745 C C . GLU B 1 16 ? 39.792 54.150 65.727 1.00 66.02 411 GLU B C 1
ATOM 746 O O . GLU B 1 16 ? 39.869 54.588 64.580 1.00 66.95 411 GLU B O 1
ATOM 752 N N . PHE B 1 17 ? 38.753 54.426 66.510 1.00 56.99 412 PHE B N 1
ATOM 753 C CA . PHE B 1 17 ? 37.696 55.276 65.977 1.00 67.43 412 PHE B CA 1
ATOM 754 C C . PHE B 1 17 ? 38.154 56.727 65.900 1.00 74.99 412 PHE B C 1
ATOM 755 O O . PHE B 1 17 ? 38.011 57.372 64.849 1.00 73.05 412 PHE B O 1
ATOM 763 N N . ALA B 1 18 ? 38.725 57.261 66.993 1.00 57.11 413 ALA B N 1
ATOM 764 C CA . ALA B 1 18 ? 39.192 58.644 66.964 1.00 61.14 413 ALA B CA 1
ATOM 765 C C . ALA B 1 18 ? 40.119 58.891 65.786 1.00 63.42 413 ALA B C 1
ATOM 766 O O . ALA B 1 18 ? 40.065 59.968 65.187 1.00 75.17 413 ALA B O 1
ATOM 768 N N . ARG B 1 19 ? 40.914 57.891 65.379 1.00 55.51 414 ARG B N 1
ATOM 769 C CA . ARG B 1 19 ? 41.800 58.087 64.228 1.00 65.98 414 ARG B CA 1
ATOM 770 C C . ARG B 1 19 ? 41.056 58.176 62.889 1.00 79.05 414 ARG B C 1
ATOM 771 O O . ARG B 1 19 ? 41.674 58.568 61.892 1.00 71.39 414 ARG B O 1
ATOM 779 N N . LYS B 1 20 ? 39.772 57.789 62.822 1.00 74.48 415 LYS B N 1
ATOM 780 C CA . LYS B 1 20 ? 38.946 58.019 61.635 1.00 82.05 415 LYS B CA 1
ATOM 781 C C . LYS B 1 20 ? 38.146 59.311 61.764 1.00 73.04 415 LYS B C 1
ATOM 782 O O . LYS B 1 20 ? 38.109 60.126 60.830 1.00 68.92 415 LYS B O 1
ATOM 788 N N . TRP B 1 21 ? 37.526 59.497 62.935 1.00 69.59 416 TRP B N 1
ATOM 789 C CA . TRP B 1 21 ? 36.674 60.646 63.200 1.00 66.49 416 TRP B CA 1
ATOM 790 C C . TRP B 1 21 ? 37.452 61.954 63.165 1.00 83.42 416 TRP B C 1
ATOM 791 O O . TRP B 1 21 ? 36.997 62.933 62.556 1.00 74.23 416 TRP B O 1
ATOM 802 N N . VAL B 1 22 ? 38.597 62.010 63.858 1.00 74.40 417 VAL B N 1
ATOM 803 C CA . VAL B 1 22 ? 39.342 63.271 63.959 1.00 77.40 417 VAL B CA 1
ATOM 804 C C . VAL B 1 22 ? 39.723 63.814 62.589 1.00 71.12 417 VAL B C 1
ATOM 805 O O . VAL B 1 22 ? 39.396 64.978 62.296 1.00 70.39 417 VAL B O 1
ATOM 809 N N . PRO B 1 23 ? 40.368 63.048 61.699 1.00 69.20 418 PRO B N 1
ATOM 810 C CA . PRO B 1 23 ? 40.551 63.550 60.323 1.00 71.62 418 PRO B CA 1
ATOM 811 C C . PRO B 1 23 ? 39.240 63.986 59.677 1.00 82.58 418 PRO B C 1
ATOM 812 O O . PRO B 1 23 ? 39.162 65.095 59.132 1.00 74.69 418 PRO B O 1
ATOM 816 N N . PHE B 1 24 ? 38.193 63.147 59.762 1.00 77.50 419 PHE B N 1
ATOM 817 C CA . PHE B 1 24 ? 36.918 63.460 59.121 1.00 76.44 419 PHE B CA 1
ATOM 818 C C . PHE B 1 24 ? 36.424 64.850 59.520 1.00 74.37 419 PHE B C 1
ATOM 819 O O . PHE B 1 24 ? 36.081 65.670 58.655 1.00 66.77 419 PHE B O 1
ATOM 827 N N . VAL B 1 25 ? 36.411 65.132 60.825 1.00 59.66 420 VAL B N 1
ATOM 828 C CA . VAL B 1 25 ? 36.010 66.440 61.330 1.00 70.38 420 VAL B CA 1
ATOM 829 C C . VAL B 1 25 ? 36.839 67.551 60.681 1.00 84.86 420 VAL B C 1
ATOM 830 O O . VAL B 1 25 ? 36.286 68.471 60.069 1.00 71.52 420 VAL B O 1
ATOM 834 N N . LYS B 1 26 ? 38.174 67.452 60.747 1.00 76.52 421 LYS B N 1
ATOM 835 C CA . LYS B 1 26 ? 39.006 68.519 60.188 1.00 81.84 421 LYS B CA 1
ATOM 836 C C . LYS B 1 26 ? 38.735 68.733 58.699 1.00 79.46 421 LYS B C 1
ATOM 837 O O . LYS B 1 26 ? 38.636 69.875 58.235 1.00 85.23 421 LYS B O 1
ATOM 843 N N . LYS B 1 27 ? 38.601 67.650 57.935 1.00 74.88 422 LYS B N 1
ATOM 844 C CA . LYS B 1 27 ? 38.485 67.790 56.487 1.00 74.04 422 LYS B CA 1
ATOM 845 C C . LYS B 1 27 ? 37.204 68.518 56.093 1.00 78.19 422 LYS B C 1
ATOM 846 O O . LYS B 1 27 ? 37.226 69.349 55.186 1.00 77.28 422 LYS B O 1
ATOM 852 N N . TYR B 1 28 ? 36.083 68.222 56.752 1.00 77.34 423 TYR B N 1
ATOM 853 C CA . TYR B 1 28 ? 34.792 68.795 56.381 1.00 74.54 423 TYR B CA 1
ATOM 854 C C . TYR B 1 28 ? 34.265 69.795 57.410 1.00 85.47 423 TYR B C 1
ATOM 855 O O . TYR B 1 28 ? 33.084 70.181 57.345 1.00 85.69 423 TYR B O 1
ATOM 864 N N . ASN B 1 29 ? 35.107 70.221 58.348 1.00 79.87 424 ASN B N 1
ATOM 865 C CA . ASN B 1 29 ? 34.767 71.255 59.322 1.00 79.12 424 ASN B CA 1
ATOM 866 C C . ASN B 1 29 ? 33.420 70.949 59.986 1.00 82.06 424 ASN B C 1
ATOM 867 O O . ASN B 1 29 ? 32.488 71.755 60.022 1.00 86.77 424 ASN B O 1
ATOM 872 N N . ILE B 1 30 ? 33.359 69.736 60.539 1.00 71.47 425 ILE B N 1
ATOM 873 C CA . ILE B 1 30 ? 32.136 69.198 61.126 1.00 83.87 425 ILE B CA 1
ATOM 874 C C . ILE B 1 30 ? 31.800 69.948 62.410 1.00 77.32 425 ILE B C 1
ATOM 875 O O . ILE B 1 30 ? 32.657 70.154 63.275 1.00 83.49 425 ILE B O 1
ATOM 880 N N . GLU B 1 31 ? 30.546 70.350 62.541 1.00 82.33 426 GLU B N 1
ATOM 881 C CA . GLU B 1 31 ? 30.045 71.077 63.694 1.00 75.42 426 GLU B CA 1
ATOM 882 C C . GLU B 1 31 ? 28.710 70.428 64.135 1.00 81.74 426 GLU B C 1
ATOM 883 O O . GLU B 1 31 ? 27.851 70.145 63.306 1.00 81.55 426 GLU B O 1
ATOM 889 N N . PRO B 1 32 ? 28.560 70.102 65.429 1.00 82.09 427 PRO B N 1
ATOM 890 C CA . PRO B 1 32 ? 29.650 70.090 66.401 1.00 91.17 427 PRO B CA 1
ATOM 891 C C . PRO B 1 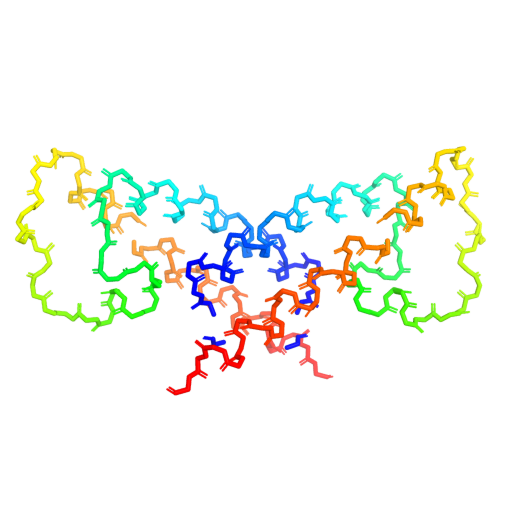32 ? 30.565 68.894 66.202 1.00 86.07 427 PRO B C 1
ATOM 892 O O . PRO B 1 32 ? 30.315 68.049 65.339 1.00 88.50 427 PRO B O 1
ATOM 896 N N . ARG B 1 33 ? 31.611 68.820 67.015 1.00 82.36 428 ARG B N 1
ATOM 897 C CA . ARG B 1 33 ? 32.636 67.806 66.835 1.00 80.13 428 ARG B CA 1
ATOM 898 C C . ARG B 1 33 ? 32.355 66.492 67.577 1.00 79.20 428 ARG B C 1
ATOM 899 O O . ARG B 1 33 ? 32.943 65.467 67.221 1.00 79.23 428 ARG B O 1
ATOM 907 N N . ALA B 1 34 ? 31.461 66.472 68.564 1.00 66.96 429 ALA B N 1
ATOM 908 C CA . ALA B 1 34 ? 31.159 65.217 69.244 1.00 69.84 429 ALA B CA 1
ATOM 909 C C . ALA B 1 34 ? 30.290 64.350 68.336 1.00 88.99 429 ALA B C 1
ATOM 910 O O . ALA B 1 34 ? 29.246 64.814 67.859 1.00 81.81 429 ALA B O 1
ATOM 912 N N . PRO B 1 35 ? 30.681 63.098 68.071 1.00 83.10 430 PRO B N 1
ATOM 913 C CA . PRO B 1 35 ? 29.977 62.323 67.035 1.00 72.76 430 PRO B CA 1
ATOM 914 C C . PRO B 1 35 ? 28.563 61.965 67.423 1.00 85.22 430 PRO B C 1
ATOM 915 O O . PRO B 1 35 ? 27.703 61.847 66.541 1.00 88.45 430 PRO B O 1
ATOM 919 N N . GLU B 1 36 ? 28.289 61.797 68.715 1.00 86.06 431 GLU B N 1
ATOM 920 C CA . GLU B 1 36 ? 26.918 61.549 69.134 1.00 82.15 431 GLU B CA 1
ATOM 921 C C . GLU B 1 36 ? 26.029 62.746 68.825 1.00 94.61 431 GLU B C 1
ATOM 922 O O . GLU B 1 36 ? 24.962 62.588 68.228 1.00 97.70 431 GLU B O 1
ATOM 928 N N . TRP B 1 37 ? 26.452 63.956 69.226 1.00 85.75 432 TRP B N 1
ATOM 929 C CA . TRP B 1 37 ? 25.627 65.143 68.983 1.00 83.60 432 TRP B CA 1
ATOM 930 C C . TRP B 1 37 ? 25.459 65.402 67.487 1.00 89.98 432 TRP B C 1
ATOM 931 O O . TRP B 1 37 ? 24.361 65.741 67.036 1.00 97.72 432 TRP B O 1
ATOM 942 N N . TYR B 1 38 ? 26.520 65.206 66.701 1.00 78.67 433 TYR B N 1
ATOM 943 C CA . TYR B 1 38 ? 26.481 65.497 65.269 1.00 86.30 433 TYR B CA 1
ATOM 944 C C . TYR B 1 38 ? 25.454 64.634 64.532 1.00 93.97 433 TYR B C 1
ATOM 945 O O . TYR B 1 38 ? 24.574 65.155 63.833 1.00 94.30 433 TYR B O 1
ATOM 954 N N . PHE B 1 39 ? 25.565 63.307 64.645 1.00 84.53 434 PHE B N 1
ATOM 955 C CA . PHE B 1 39 ? 24.634 62.463 63.899 1.00 87.40 434 PHE B CA 1
ATOM 956 C C . PHE B 1 39 ? 23.224 62.552 64.469 1.00 96.79 434 PHE B C 1
ATOM 957 O O . PHE B 1 39 ? 22.248 62.365 63.733 1.00 103.84 434 PHE B O 1
ATOM 965 N N . SER B 1 40 ? 23.090 62.868 65.762 1.00 96.90 435 SER B N 1
ATOM 966 C CA . SER B 1 40 ? 21.763 62.934 66.366 1.00 104.57 435 SER B CA 1
ATOM 967 C C . SER B 1 40 ? 21.022 64.216 66.023 1.00 108.68 435 SER B C 1
ATOM 968 O O . SER B 1 40 ? 19.788 64.229 65.955 1.00 109.16 435 SER B O 1
ATOM 971 N N . GLN B 1 41 ? 21.754 65.308 65.811 1.00 112.94 436 GLN B N 1
ATOM 972 C CA . GLN B 1 41 ? 21.117 66.513 65.312 1.00 103.45 436 GLN B CA 1
ATOM 973 C C . GLN B 1 41 ? 20.800 66.212 63.850 1.00 115.09 436 GLN B C 1
ATOM 974 O O . GLN B 1 41 ? 21.678 66.138 62.983 1.00 115.73 436 GLN B O 1
ATOM 980 N N . LYS B 1 42 ? 19.531 65.916 63.593 1.00 120.71 437 LYS B N 1
ATOM 981 C CA . LYS B 1 42 ? 19.082 65.688 62.234 1.00 120.23 437 LYS B CA 1
ATOM 982 C C . LYS B 1 42 ? 18.666 67.004 61.579 1.00 128.15 437 LYS B C 1
ATOM 983 O O . LYS B 1 42 ? 17.913 66.989 60.599 1.00 127.23 437 LYS B O 1
ATOM 989 N N . ILE B 1 43 ? 19.145 68.140 62.112 1.00 125.77 438 ILE B N 1
ATOM 990 C CA . ILE B 1 43 ? 19.107 69.427 61.423 1.00 113.87 438 ILE B CA 1
ATOM 991 C C . ILE B 1 43 ? 19.818 69.152 60.105 1.00 120.03 438 ILE B C 1
ATOM 992 O O . ILE B 1 43 ? 20.952 68.666 60.102 1.00 124.65 438 ILE B O 1
ATOM 997 N N . ASP B 1 44 ? 19.183 69.476 58.976 1.00 116.85 439 ASP B N 1
ATOM 998 C CA . ASP B 1 44 ? 19.674 68.971 57.694 1.00 116.86 439 ASP B CA 1
ATOM 999 C C . ASP B 1 44 ? 21.035 69.608 57.390 1.00 110.84 439 ASP B C 1
ATOM 1000 O O . ASP B 1 44 ? 21.170 70.814 57.151 1.00 105.92 439 ASP B O 1
ATOM 1005 N N . TYR B 1 45 ? 22.038 68.724 57.403 1.00 100.87 440 TYR B N 1
ATOM 1006 C CA . TYR B 1 45 ? 23.491 68.835 57.495 1.00 93.35 440 TYR B CA 1
ATOM 1007 C C . TYR B 1 45 ? 24.209 69.040 56.176 1.00 100.67 440 TYR B C 1
ATOM 1008 O O . TYR B 1 45 ? 25.420 68.771 56.109 1.00 76.81 440 TYR B O 1
ATOM 1017 N N . LEU B 1 46 ? 23.539 69.396 55.096 1.00 98.92 441 LEU B N 1
ATOM 1018 C CA . LEU B 1 46 ? 24.275 69.600 53.851 1.00 85.15 441 LEU B CA 1
ATOM 1019 C C . LEU B 1 46 ? 24.668 71.053 53.635 1.00 84.84 441 LEU B C 1
ATOM 1020 O O . LEU B 1 46 ? 25.497 71.323 52.764 1.00 89.65 441 LEU B O 1
ATOM 1025 N N . LYS B 1 47 ? 24.128 71.979 54.431 1.00 89.99 442 LYS B N 1
ATOM 1026 C CA . LYS B 1 47 ? 24.397 73.394 54.230 1.00 97.28 442 LYS B CA 1
ATOM 1027 C C . LYS B 1 47 ? 25.891 73.639 54.323 1.00 98.52 442 LYS B C 1
ATOM 1028 O O . LYS B 1 47 ? 26.563 73.146 55.234 1.00 98.65 442 LYS B O 1
ATOM 1034 N N . ASP B 1 48 ? 26.414 74.364 53.343 1.00 102.80 443 ASP B N 1
ATOM 1035 C CA . ASP B 1 48 ? 27.789 74.842 53.332 1.00 92.26 443 ASP B CA 1
ATOM 1036 C C . ASP B 1 48 ? 28.817 73.728 53.174 1.00 95.88 443 ASP B C 1
ATOM 1037 O O . ASP B 1 48 ? 30.010 73.981 53.362 1.00 100.67 443 ASP B O 1
ATOM 1042 N N . LYS B 1 49 ? 28.416 72.503 52.831 1.00 89.89 444 LYS B N 1
ATOM 1043 C CA . LYS B 1 49 ? 29.406 71.482 52.497 1.00 85.48 444 LYS B CA 1
ATOM 1044 C C . LYS B 1 49 ? 29.541 71.413 50.981 1.00 81.80 444 LYS B C 1
ATOM 1045 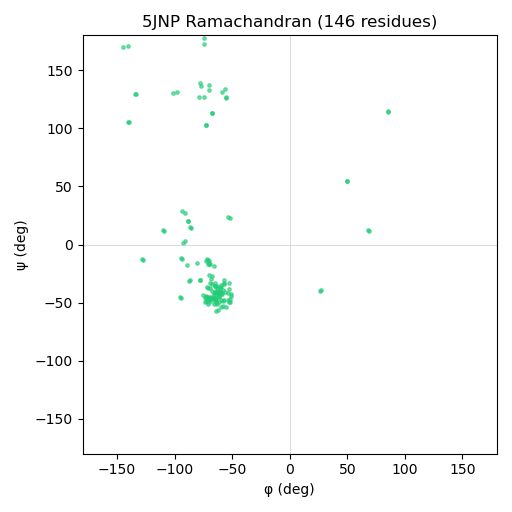O O . LYS B 1 49 ? 28.536 71.366 50.262 1.00 85.14 444 LYS B O 1
ATOM 1051 N N . VAL B 1 50 ? 30.781 71.433 50.500 1.00 68.36 445 VAL B N 1
ATOM 1052 C CA . VAL B 1 50 ? 31.033 71.627 49.079 1.00 73.16 445 VAL B CA 1
ATOM 1053 C C . VAL B 1 50 ? 31.932 70.529 48.542 1.00 80.55 445 VAL B C 1
ATOM 1054 O O . VAL B 1 50 ? 32.079 70.372 47.322 1.00 72.40 445 VAL B O 1
ATOM 1058 N N . HIS B 1 51 ? 32.539 69.772 49.436 1.00 69.74 446 HIS B N 1
ATOM 1059 C CA . HIS B 1 51 ? 33.514 68.816 48.926 1.00 72.39 446 HIS B CA 1
ATOM 1060 C C . HIS B 1 51 ? 32.794 67.613 48.308 1.00 73.84 446 HIS B C 1
ATOM 1061 O O . HIS B 1 51 ? 31.808 67.115 48.864 1.00 72.77 446 HIS B O 1
ATOM 1068 N N . PRO B 1 52 ? 33.254 67.146 47.145 1.00 71.95 447 PRO B N 1
ATOM 1069 C CA . PRO B 1 52 ? 32.557 66.058 46.442 1.00 74.77 447 PRO B CA 1
ATOM 1070 C C . PRO B 1 52 ? 32.686 64.684 47.086 1.00 83.79 447 PRO B C 1
ATOM 1071 O O . PRO B 1 52 ? 31.977 63.761 46.662 1.00 84.25 447 PRO B O 1
ATOM 1075 N N . SER B 1 53 ? 33.581 64.485 48.048 1.00 79.10 448 SER B N 1
ATOM 1076 C CA . SER B 1 53 ? 33.664 63.193 48.705 1.00 74.71 448 SER B CA 1
ATOM 1077 C C . SER B 1 53 ? 32.813 63.138 49.957 1.00 73.63 448 SER B C 1
ATOM 1078 O O . SER B 1 53 ? 32.742 62.088 50.600 1.00 83.10 448 SER B O 1
ATOM 1081 N N . PHE B 1 54 ? 32.110 64.226 50.276 1.00 62.16 449 PHE B N 1
ATOM 1082 C CA . PHE B 1 54 ? 31.503 64.357 51.593 1.00 70.15 449 PHE B CA 1
ATOM 1083 C C . PHE B 1 54 ? 30.350 63.389 51.794 1.00 75.39 449 PHE B C 1
ATOM 1084 O O . PHE B 1 54 ? 30.221 62.785 52.865 1.00 80.89 449 PHE B O 1
ATOM 1092 N N . VAL B 1 55 ? 29.464 63.264 50.804 1.00 73.43 450 VAL B N 1
ATOM 1093 C CA . VAL B 1 55 ? 28.271 62.459 51.040 1.00 71.04 450 VAL B CA 1
ATOM 1094 C C . VAL B 1 55 ? 28.664 61.007 51.236 1.00 59.94 450 VAL B C 1
ATOM 1095 O O . VAL B 1 55 ? 28.226 60.353 52.183 1.00 66.05 450 VAL B O 1
ATOM 1099 N N . LYS B 1 56 ? 29.526 60.499 50.370 1.00 68.99 451 LYS B N 1
ATOM 1100 C CA . LYS B 1 56 ? 30.006 59.135 50.517 1.00 67.56 451 LYS B CA 1
ATOM 1101 C C . LYS B 1 56 ? 30.769 58.951 51.833 1.00 85.99 451 LYS B C 1
ATOM 1102 O O . LYS B 1 56 ? 30.591 57.933 52.522 1.00 69.15 451 LYS B O 1
ATOM 1108 N N . ASP B 1 57 ? 31.619 59.923 52.204 1.00 78.39 452 ASP B N 1
ATOM 1109 C CA . ASP B 1 57 ? 32.412 59.755 53.416 1.00 68.26 452 ASP B CA 1
ATOM 1110 C C . ASP B 1 57 ? 31.547 59.869 54.662 1.00 72.16 452 ASP B C 1
ATOM 1111 O O . ASP B 1 57 ? 31.772 59.143 55.639 1.00 68.11 452 ASP B O 1
ATOM 1116 N N . ARG B 1 58 ? 30.554 60.754 54.652 1.00 68.56 453 ARG B N 1
ATOM 1117 C CA . ARG B 1 58 ? 29.690 60.843 55.813 1.00 70.63 453 ARG B CA 1
ATOM 1118 C C . ARG B 1 58 ? 28.892 59.562 56.003 1.00 71.17 453 ARG B C 1
ATOM 1119 O O . ARG B 1 58 ? 28.644 59.151 57.138 1.00 66.93 453 ARG B O 1
ATOM 1127 N N . ARG B 1 59 ? 28.482 58.908 54.919 1.00 71.16 454 ARG B N 1
ATOM 1128 C CA . ARG B 1 59 ? 27.671 57.701 55.077 1.00 70.49 454 ARG B CA 1
ATOM 1129 C C . ARG B 1 59 ? 28.499 56.556 55.645 1.00 69.52 454 ARG B C 1
ATOM 1130 O O . ARG B 1 59 ? 28.055 55.858 56.569 1.00 67.76 454 ARG B O 1
ATOM 1138 N N . ALA B 1 60 ? 29.694 56.338 55.085 1.00 55.18 455 ALA B N 1
ATOM 1139 C CA . ALA B 1 60 ? 30.665 55.422 55.678 1.00 66.66 455 ALA B CA 1
ATOM 1140 C C . ALA B 1 60 ? 30.943 55.764 57.146 1.00 67.04 455 ALA B C 1
ATOM 1141 O O . ALA B 1 60 ? 30.939 54.875 58.009 1.00 72.76 455 ALA B O 1
ATOM 1151 N N . LYS B 1 62 ? 29.193 57.369 59.385 1.00 72.48 457 LYS B N 1
ATOM 1152 C CA . LYS B 1 62 ? 28.067 57.046 60.260 1.00 63.42 457 LYS B CA 1
ATOM 1153 C C . LYS B 1 62 ? 28.038 55.550 60.570 1.00 68.45 457 LYS B C 1
ATOM 1154 O O . LYS B 1 62 ? 27.761 55.140 61.704 1.00 69.49 457 LYS B O 1
ATOM 1160 N N . ARG B 1 63 ? 28.336 54.721 59.575 1.00 72.19 458 ARG B N 1
ATOM 1161 C CA . ARG B 1 63 ? 28.360 53.285 59.808 1.00 75.87 458 ARG B CA 1
ATOM 1162 C C . ARG B 1 63 ? 29.483 52.904 60.768 1.00 71.32 458 ARG B C 1
ATOM 1163 O O . ARG B 1 63 ? 29.245 52.150 61.715 1.00 72.35 458 ARG B O 1
ATOM 1171 N N . GLU B 1 64 ? 30.692 53.476 60.591 1.00 78.71 459 GLU B N 1
ATOM 1172 C CA . GLU B 1 64 ? 31.797 53.182 61.514 1.00 64.09 459 GLU B CA 1
ATOM 1173 C C . GLU B 1 64 ? 31.479 53.633 62.935 1.00 63.71 459 GLU B C 1
ATOM 1174 O O . GLU B 1 64 ? 31.779 52.925 63.901 1.00 80.46 459 GLU B O 1
ATOM 1180 N N . TYR B 1 65 ? 30.886 54.809 63.091 1.00 55.25 460 TYR B N 1
ATOM 1181 C CA . TYR B 1 65 ? 30.517 55.248 64.425 1.00 61.01 460 TYR B CA 1
ATOM 1182 C C . TYR B 1 65 ? 29.516 54.296 65.052 1.00 74.53 460 TYR B C 1
ATOM 1183 O O . TYR B 1 65 ? 29.685 53.865 66.199 1.00 75.10 460 TYR B O 1
ATOM 1192 N N . GLU B 1 66 ? 28.453 53.969 64.311 1.00 77.78 461 GLU B N 1
ATOM 1193 C CA . GLU B 1 66 ? 27.397 53.123 64.866 1.00 76.08 461 GLU B CA 1
ATOM 1194 C C . GLU B 1 66 ? 27.950 51.768 65.286 1.00 63.87 461 GLU B C 1
ATOM 1195 O O . GLU B 1 66 ? 27.598 51.248 66.351 1.00 65.55 461 GLU B O 1
ATOM 1201 N N . GLU B 1 67 ? 28.844 51.198 64.479 1.00 67.16 462 GLU B N 1
ATOM 1202 C CA . GLU B 1 67 ? 29.467 49.938 64.854 1.00 65.62 462 GLU B CA 1
ATOM 1203 C C . GLU B 1 67 ? 30.368 50.111 66.062 1.00 73.18 462 GLU B C 1
ATOM 1204 O O . GLU B 1 67 ? 30.374 49.264 66.960 1.00 82.88 462 GLU B O 1
ATOM 1210 N N . PHE B 1 68 ? 31.110 51.219 66.107 1.00 76.61 463 PHE B N 1
ATOM 1211 C CA . PHE B 1 68 ? 31.934 51.527 67.265 1.00 78.31 463 PHE B CA 1
ATOM 1212 C C . PHE B 1 68 ? 31.097 51.585 68.539 1.00 74.28 463 PHE B C 1
ATOM 1213 O O . PHE B 1 68 ? 31.442 50.963 69.548 1.00 76.94 463 PHE B O 1
ATOM 1221 N N . LYS B 1 69 ? 29.974 52.295 68.490 1.00 77.09 464 LYS B N 1
ATOM 1222 C CA . LYS B 1 69 ? 29.087 52.400 69.641 1.00 73.75 464 LYS B CA 1
ATOM 1223 C C . LYS B 1 69 ? 28.613 51.026 70.125 1.00 83.41 464 LYS B C 1
ATOM 1224 O O . LYS B 1 69 ? 28.401 50.830 71.328 1.00 79.86 464 LYS B O 1
ATOM 1230 N N . VAL B 1 70 ? 28.439 50.071 69.208 1.00 75.44 465 VAL B N 1
ATOM 1231 C CA . VAL B 1 70 ? 28.049 48.719 69.593 1.00 80.36 465 VAL B CA 1
ATOM 1232 C C . VAL B 1 70 ? 29.231 47.952 70.189 1.00 79.60 465 VAL B C 1
ATOM 1233 O O . VAL B 1 70 ? 29.071 47.233 71.184 1.00 74.50 465 VAL B O 1
ATOM 1237 N N . ARG B 1 71 ? 30.426 48.056 69.585 1.00 76.68 466 ARG B N 1
ATOM 1238 C CA . ARG B 1 71 ? 31.581 47.377 70.173 1.00 75.95 466 ARG B CA 1
ATOM 1239 C C . ARG B 1 71 ? 31.847 47.881 71.575 1.00 74.38 466 ARG B C 1
ATOM 1240 O O . ARG B 1 71 ? 32.226 47.106 72.453 1.00 87.80 466 ARG B O 1
ATOM 1248 N N . ILE B 1 72 ? 31.611 49.161 71.815 1.00 75.39 467 ILE B N 1
ATOM 1249 C CA . ILE B 1 72 ? 31.773 49.704 73.152 1.00 78.80 467 ILE B CA 1
ATOM 1250 C C . ILE B 1 72 ? 30.704 49.141 74.076 1.00 84.29 467 ILE B C 1
ATOM 1251 O O . ILE B 1 72 ? 31.010 48.659 75.172 1.00 91.75 467 ILE B O 1
ATOM 1256 N N . ASN B 1 73 ? 29.436 49.165 73.640 1.00 83.27 468 ASN B N 1
ATOM 1257 C CA . ASN B 1 73 ? 28.362 48.596 74.455 1.00 81.33 468 ASN B CA 1
ATOM 1258 C C . ASN B 1 73 ? 28.698 47.178 74.908 1.00 84.65 468 ASN B C 1
ATOM 1259 O O . ASN B 1 73 ? 28.497 46.828 76.077 1.00 90.33 468 ASN B O 1
ATOM 1264 N N . GLY B 1 74 ? 29.245 46.363 74.005 1.00 80.08 469 GLY B N 1
ATOM 1265 C CA . GLY B 1 74 ? 29.646 45.007 74.322 1.00 82.52 469 GLY B CA 1
ATOM 1266 C C . GLY B 1 74 ? 30.854 44.901 75.230 1.00 97.07 469 GLY B C 1
ATOM 1267 O O . GLY B 1 74 ? 31.085 43.824 75.790 1.00 98.42 469 GLY B O 1
ATOM 1268 N N . LEU B 1 75 ? 31.637 45.970 75.376 1.00 98.52 470 LEU B N 1
ATOM 1269 C CA . LEU B 1 75 ? 32.718 45.976 76.358 1.00 99.78 470 LEU B CA 1
ATOM 1270 C C . LEU B 1 75 ? 32.247 46.422 77.736 1.00 94.59 470 LEU B C 1
ATOM 1271 O O . LEU B 1 75 ? 32.817 45.979 78.741 1.00 100.14 470 LEU B O 1
ATOM 1276 N N . VAL B 1 76 ? 31.232 47.285 77.803 1.00 95.51 471 VAL B N 1
ATOM 1277 C CA . VAL B 1 76 ? 30.649 47.648 79.093 1.00 100.12 471 VAL B CA 1
ATOM 1278 C C . VAL B 1 76 ? 29.975 46.441 79.734 1.00 106.03 471 VAL B C 1
ATOM 1279 O O . VAL B 1 76 ? 30.213 46.127 80.907 1.00 117.06 471 VAL B O 1
ATOM 1283 N N . ALA B 1 77 ? 29.112 45.755 78.985 1.00 107.36 472 ALA B N 1
ATOM 1284 C CA . ALA B 1 77 ? 28.457 44.571 79.532 1.00 110.02 472 ALA B CA 1
ATOM 1285 C C . ALA B 1 77 ? 29.428 43.425 79.810 1.00 114.46 472 ALA B C 1
ATOM 1286 O O . ALA B 1 77 ? 29.081 42.512 80.565 1.00 120.74 472 ALA B O 1
ATOM 1288 N N . LYS B 1 78 ? 30.625 43.451 79.213 1.00 111.68 473 LYS B N 1
ATOM 1289 C CA . LYS B 1 78 ? 31.649 42.449 79.493 1.00 107.76 473 LYS B CA 1
ATOM 1290 C C . LYS B 1 78 ? 32.552 42.915 80.632 1.00 120.20 473 LYS B C 1
ATOM 1291 O O . LYS B 1 78 ? 33.726 42.536 80.713 1.00 120.12 473 LYS B O 1
ATOM 1297 N N . ALA B 1 79 ? 32.008 43.759 81.508 1.00 119.73 474 ALA B N 1
ATOM 1298 C CA . ALA B 1 79 ? 32.703 44.200 82.716 1.00 113.98 474 ALA B CA 1
ATOM 1299 C C . ALA B 1 79 ? 31.588 44.201 83.766 1.00 115.11 474 ALA B C 1
ATOM 1300 O O . ALA B 1 79 ? 30.710 45.068 83.757 1.00 115.35 474 ALA B O 1
ATOM 1302 N N . GLN B 1 80 ? 31.622 43.193 84.642 1.00 124.55 475 GL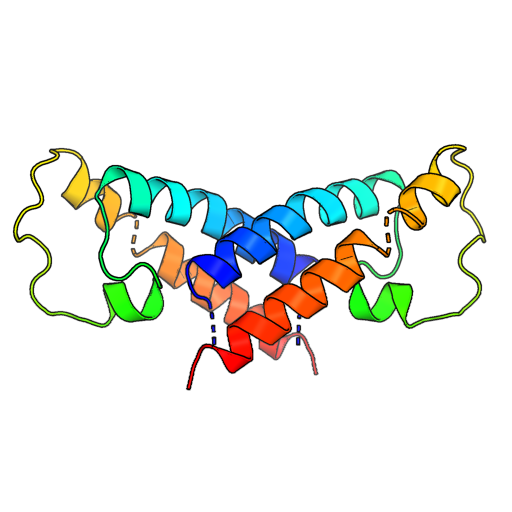N B N 1
ATOM 1303 C CA . GLN B 1 80 ? 30.642 43.039 85.724 1.00 129.77 475 GLN B CA 1
ATOM 1304 C C . GLN B 1 80 ? 31.260 42.295 86.921 1.00 128.57 475 GLN B C 1
ATOM 1305 O O . GLN B 1 80 ? 31.949 41.283 86.770 1.00 118.50 475 GLN B O 1
#